Protein AF-A0A365QWX3-F1 (afdb_monomer_lite)

Foldseek 3Di:
DDDDPVVVVVVVVVVVVVPDPQDFDALVRLVVVCVVLVHDLCVLCVLLVHDSVVSVCRNVVVDTDDRVSVVVSCVSSVD

Structure (mmCIF, N/CA/C/O backbone):
data_AF-A0A365QWX3-F1
#
_entry.id   AF-A0A365QWX3-F1
#
loop_
_atom_site.group_PDB
_atom_site.id
_atom_site.type_symbol
_atom_site.label_atom_id
_atom_site.label_alt_id
_atom_site.label_comp_id
_atom_site.label_asym_id
_atom_site.label_entity_id
_atom_site.label_seq_id
_atom_site.pdbx_PDB_ins_code
_atom_site.Cartn_x
_atom_site.Cartn_y
_atom_site.Cartn_z
_atom_site.occupancy
_atom_site.B_iso_or_equiv
_atom_site.auth_seq_id
_atom_site.auth_comp_id
_atom_site.auth_asym_id
_atom_site.auth_atom_id
_atom_site.pdbx_PDB_model_num
ATOM 1 N N . MET A 1 1 ? 12.055 -35.046 6.917 1.00 48.34 1 MET A N 1
ATOM 2 C CA . MET A 1 1 ? 10.641 -35.442 6.761 1.00 48.34 1 MET A CA 1
ATOM 3 C C . MET A 1 1 ? 10.161 -34.845 5.447 1.00 48.34 1 MET A C 1
ATOM 5 O O . MET A 1 1 ? 10.118 -33.627 5.351 1.00 48.34 1 MET A O 1
ATOM 9 N N . GLN A 1 2 ? 9.981 -35.659 4.401 1.00 46.38 2 GLN A N 1
ATOM 10 C CA . GLN A 1 2 ? 9.457 -35.164 3.121 1.00 46.38 2 GLN A CA 1
ATOM 11 C C . GLN A 1 2 ? 7.951 -34.892 3.270 1.00 46.38 2 GLN A C 1
ATOM 13 O O . GLN A 1 2 ? 7.278 -35.703 3.911 1.00 46.38 2 GLN A O 1
ATOM 18 N N . PRO A 1 3 ? 7.428 -33.775 2.735 1.00 54.91 3 PRO A N 1
ATOM 19 C CA . PRO A 1 3 ? 5.993 -33.503 2.752 1.00 54.91 3 PRO A CA 1
ATOM 20 C C . PRO A 1 3 ? 5.240 -34.581 1.961 1.00 54.91 3 PRO A C 1
ATOM 22 O O . PRO A 1 3 ? 5.761 -35.121 0.980 1.00 54.91 3 PRO A O 1
ATOM 25 N N . SER A 1 4 ? 4.033 -34.927 2.413 1.00 68.94 4 SER A N 1
ATOM 26 C CA . SER A 1 4 ? 3.233 -35.990 1.803 1.00 68.94 4 SER A CA 1
ATOM 27 C C . SER A 1 4 ? 2.683 -35.550 0.440 1.00 68.94 4 SER A C 1
ATOM 29 O O . SER A 1 4 ? 2.548 -34.361 0.148 1.00 68.94 4 SER A O 1
ATOM 31 N N . ALA A 1 5 ? 2.310 -36.512 -0.407 1.00 61.34 5 ALA A N 1
ATOM 32 C CA . ALA A 1 5 ? 1.721 -36.233 -1.719 1.00 61.34 5 ALA A CA 1
ATOM 33 C C . ALA A 1 5 ? 0.412 -35.411 -1.648 1.00 61.34 5 ALA A C 1
ATOM 35 O O . ALA A 1 5 ? 0.067 -34.733 -2.615 1.00 61.34 5 ALA A O 1
ATOM 36 N N . ALA A 1 6 ? -0.295 -35.436 -0.511 1.00 65.19 6 ALA A N 1
ATOM 37 C CA . ALA A 1 6 ? -1.493 -34.629 -0.281 1.00 65.19 6 ALA A CA 1
ATOM 38 C C . ALA A 1 6 ? -1.161 -33.139 -0.078 1.00 65.19 6 ALA A C 1
ATOM 40 O O . ALA A 1 6 ? -1.879 -32.279 -0.585 1.00 65.19 6 ALA A O 1
ATOM 41 N N . ASP A 1 7 ? -0.031 -32.833 0.565 1.00 70.50 7 ASP A N 1
ATOM 42 C CA . ASP A 1 7 ? 0.398 -31.456 0.847 1.00 70.50 7 ASP A CA 1
ATOM 43 C C . ASP A 1 7 ? 0.754 -30.714 -0.448 1.00 70.50 7 ASP A C 1
ATOM 45 O O . ASP A 1 7 ? 0.370 -29.565 -0.661 1.00 70.50 7 ASP A O 1
ATOM 49 N N . LEU A 1 8 ? 1.420 -31.407 -1.377 1.00 67.62 8 LEU A N 1
ATOM 50 C CA . LEU A 1 8 ? 1.754 -30.854 -2.691 1.00 67.62 8 LEU A CA 1
ATOM 51 C C . LEU A 1 8 ? 0.524 -30.671 -3.589 1.00 67.62 8 LEU A C 1
ATOM 53 O O . LEU A 1 8 ? 0.546 -29.819 -4.475 1.00 67.62 8 LEU A O 1
ATOM 57 N N . ARG A 1 9 ? -0.547 -31.443 -3.371 1.00 76.12 9 ARG A N 1
ATOM 58 C CA . ARG A 1 9 ? -1.807 -31.292 -4.109 1.00 76.12 9 ARG A CA 1
ATOM 59 C C . ARG A 1 9 ? -2.559 -30.038 -3.676 1.00 76.12 9 ARG A C 1
ATOM 61 O O . ARG A 1 9 ? -2.984 -29.288 -4.546 1.00 76.12 9 ARG A O 1
ATOM 68 N N . VAL A 1 10 ? -2.655 -29.782 -2.371 1.00 73.38 10 VAL A N 1
ATOM 69 C CA . VAL A 1 10 ? -3.299 -28.567 -1.840 1.00 73.38 10 VAL A CA 1
ATOM 70 C C . VAL A 1 10 ? -2.549 -27.319 -2.293 1.00 73.38 10 VAL A C 1
ATOM 72 O O . VAL A 1 10 ? -3.169 -26.369 -2.760 1.00 73.38 10 VAL A O 1
ATOM 75 N N . VAL A 1 11 ? -1.212 -27.339 -2.239 1.00 68.44 11 VAL A N 1
ATOM 76 C CA . VAL A 1 11 ? -0.397 -26.218 -2.734 1.00 68.44 11 VAL A CA 1
ATOM 77 C C . VAL A 1 11 ? -0.612 -26.003 -4.234 1.00 68.44 11 VAL A C 1
ATOM 79 O O . VAL A 1 11 ? -0.724 -24.865 -4.667 1.00 68.44 11 VAL A O 1
ATOM 82 N N . ARG A 1 12 ? -0.730 -27.066 -5.039 1.00 70.12 12 ARG A N 1
ATOM 83 C CA . ARG A 1 12 ? -1.007 -26.943 -6.480 1.00 70.12 12 ARG A CA 1
ATOM 84 C C . ARG A 1 12 ? -2.421 -26.457 -6.789 1.00 70.12 12 ARG A C 1
ATOM 86 O O . ARG A 1 12 ? -2.562 -25.633 -7.678 1.00 70.12 12 ARG A O 1
ATOM 93 N N . GLU A 1 13 ? -3.442 -26.936 -6.080 1.00 71.69 13 GLU A N 1
ATOM 94 C CA . GLU A 1 13 ? -4.824 -26.450 -6.231 1.00 71.69 13 GLU A CA 1
ATOM 95 C C . GLU A 1 13 ? -4.928 -24.976 -5.814 1.00 71.69 13 GLU A C 1
ATOM 97 O O . GLU A 1 13 ? -5.554 -24.187 -6.514 1.00 71.69 13 GLU A O 1
ATOM 102 N N . PHE A 1 14 ? -4.234 -24.578 -4.744 1.00 69.31 14 PHE A N 1
ATOM 103 C CA . PHE A 1 14 ? -4.131 -23.180 -4.334 1.00 69.31 14 PHE A CA 1
ATOM 104 C C . PHE A 1 14 ? -3.415 -22.327 -5.391 1.00 69.31 14 PHE A C 1
ATOM 106 O O . PHE A 1 14 ? -3.936 -21.292 -5.786 1.00 69.31 14 PHE A O 1
ATOM 113 N N . LEU A 1 15 ? -2.268 -22.773 -5.913 1.00 66.44 15 LEU A N 1
ATOM 114 C CA . LEU A 1 15 ? -1.536 -22.038 -6.952 1.00 66.44 15 LEU A CA 1
ATOM 115 C C . LEU A 1 15 ? -2.314 -21.945 -8.276 1.00 66.44 15 LEU A C 1
ATOM 117 O O . LEU A 1 15 ? -2.269 -20.905 -8.921 1.00 66.44 15 LEU A O 1
ATOM 121 N N . ALA A 1 16 ? -3.063 -22.987 -8.650 1.00 65.00 16 ALA A N 1
ATOM 122 C CA . ALA A 1 16 ? -3.898 -22.996 -9.854 1.00 65.00 16 ALA A CA 1
ATOM 123 C C . ALA A 1 16 ? -5.132 -22.080 -9.744 1.00 65.00 16 ALA A C 1
ATOM 125 O O . ALA A 1 16 ? -5.654 -21.627 -10.757 1.00 65.00 16 ALA A O 1
ATOM 126 N N . LEU A 1 17 ? -5.604 -21.791 -8.526 1.00 63.25 17 LEU A N 1
ATOM 127 C CA . LEU A 1 17 ? -6.689 -20.831 -8.281 1.00 63.25 17 LEU A CA 1
ATOM 128 C C . LEU A 1 17 ? -6.200 -19.374 -8.233 1.00 63.25 17 LEU A C 1
ATOM 130 O O . LEU A 1 17 ? -7.009 -18.463 -8.388 1.00 63.25 17 LEU A O 1
ATOM 134 N N . VAL A 1 18 ? -4.898 -19.153 -8.026 1.00 63.53 18 VAL A N 1
ATOM 135 C CA . VAL A 1 18 ? -4.268 -17.827 -7.864 1.00 63.53 18 VAL A CA 1
ATOM 136 C C . VAL A 1 18 ? -3.488 -17.4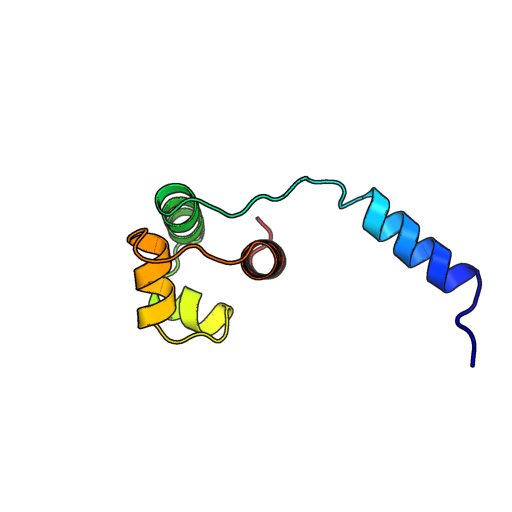28 -9.128 1.00 63.53 18 VAL A C 1
ATOM 138 O O . VAL A 1 18 ? -2.600 -16.583 -9.092 1.00 63.53 18 VAL A O 1
ATOM 141 N N . GLU A 1 19 ? -3.817 -18.012 -10.284 1.00 61.31 19 GLU A N 1
ATOM 142 C CA . GLU A 1 19 ? -3.181 -17.718 -11.577 1.00 61.31 19 GLU A CA 1
ATOM 143 C C . GLU A 1 19 ? -3.656 -16.363 -12.150 1.00 61.31 19 GLU A C 1
ATOM 145 O O . GLU A 1 19 ? -4.165 -16.241 -13.260 1.00 61.31 19 GLU A O 1
ATOM 150 N N . THR A 1 20 ? -3.515 -15.308 -11.353 1.00 59.16 20 THR A N 1
ATOM 151 C CA . THR A 1 20 ? -3.683 -13.911 -11.741 1.00 59.16 20 THR A CA 1
ATOM 152 C C . THR A 1 20 ? -2.299 -13.315 -11.924 1.00 59.16 20 THR A C 1
ATOM 154 O O . THR A 1 20 ? -1.520 -13.258 -10.973 1.00 59.16 20 THR A O 1
ATOM 157 N N . SER A 1 21 ? -1.970 -12.870 -13.139 1.00 73.50 21 SER A N 1
ATOM 158 C CA . SER A 1 21 ? -0.708 -12.178 -13.414 1.00 73.50 21 SER A CA 1
ATOM 159 C C . SER A 1 21 ? -0.722 -10.792 -12.761 1.00 73.50 21 SER A C 1
ATOM 161 O O . SER A 1 21 ? -1.005 -9.785 -13.415 1.00 73.50 21 SER A O 1
ATOM 163 N N . VAL A 1 22 ? -0.463 -10.739 -11.456 1.00 83.62 22 VAL A N 1
ATOM 164 C CA . VAL A 1 22 ? -0.288 -9.484 -10.730 1.00 83.62 22 VAL A CA 1
ATOM 165 C C . VAL A 1 22 ? 1.022 -8.869 -11.199 1.00 83.62 22 VAL A C 1
ATOM 167 O O . VAL A 1 22 ? 2.093 -9.461 -11.087 1.00 83.62 22 VAL A O 1
ATOM 170 N N . THR A 1 23 ? 0.938 -7.669 -11.759 1.00 91.25 23 THR A N 1
ATOM 171 C CA . THR A 1 23 ? 2.115 -6.874 -12.089 1.00 91.25 23 THR A CA 1
ATOM 172 C C . THR A 1 23 ? 2.348 -5.831 -11.016 1.00 91.25 23 THR A C 1
ATOM 174 O O . THR A 1 23 ? 1.459 -5.456 -10.257 1.00 91.25 23 THR A O 1
ATOM 177 N N . THR A 1 24 ? 3.566 -5.321 -10.983 1.00 93.25 24 THR A N 1
ATOM 178 C CA . THR A 1 24 ? 3.910 -4.118 -10.241 1.00 93.25 24 THR A CA 1
ATOM 179 C C . THR A 1 24 ? 2.914 -2.978 -10.520 1.00 93.25 24 THR A C 1
ATOM 181 O O . THR A 1 24 ? 2.692 -2.675 -11.695 1.00 93.25 24 THR A O 1
ATOM 184 N N . PRO A 1 25 ? 2.329 -2.341 -9.488 1.00 94.19 25 PRO A N 1
ATOM 185 C CA . PRO A 1 25 ? 1.371 -1.265 -9.689 1.00 94.19 25 PRO A CA 1
ATOM 186 C C . PRO A 1 25 ? 2.101 0.020 -10.084 1.00 94.19 25 PRO A C 1
ATOM 188 O O . PRO A 1 25 ? 3.201 0.306 -9.595 1.00 94.19 25 PRO A O 1
ATOM 191 N N . ASP A 1 26 ? 1.468 0.825 -10.931 1.00 95.81 26 ASP A N 1
ATOM 192 C CA . ASP A 1 26 ? 1.816 2.238 -11.040 1.00 95.81 26 ASP A CA 1
ATOM 193 C C . ASP A 1 26 ? 1.295 3.025 -9.818 1.00 95.81 26 ASP A C 1
ATOM 195 O O . ASP A 1 26 ? 0.525 2.524 -8.989 1.00 95.81 26 ASP A O 1
ATOM 199 N N . SER A 1 27 ? 1.749 4.270 -9.685 1.00 97.62 27 SER A N 1
ATOM 200 C CA . SER A 1 27 ? 1.427 5.125 -8.541 1.00 97.62 27 SER A CA 1
ATOM 201 C C . SER A 1 27 ? -0.059 5.468 -8.423 1.00 97.62 27 SER A C 1
ATOM 203 O O . SER A 1 27 ? -0.558 5.592 -7.301 1.00 97.62 27 SER A O 1
ATOM 205 N N . ASP A 1 28 ? -0.762 5.622 -9.547 1.00 97.50 28 ASP A N 1
ATOM 206 C CA . ASP A 1 28 ? -2.173 6.009 -9.565 1.00 97.50 28 ASP A CA 1
ATOM 207 C C . ASP A 1 28 ? -3.063 4.810 -9.237 1.00 97.50 28 ASP A C 1
ATOM 209 O O . ASP A 1 28 ? -3.969 4.937 -8.412 1.00 97.50 28 ASP A O 1
ATOM 213 N N . THR A 1 29 ? -2.742 3.629 -9.773 1.00 95.75 29 THR A N 1
ATOM 214 C CA . THR A 1 29 ? -3.397 2.364 -9.406 1.00 95.75 29 THR A CA 1
ATOM 215 C C . THR A 1 29 ? -3.264 2.089 -7.909 1.00 95.75 29 THR A C 1
ATOM 217 O O . THR A 1 29 ? -4.256 1.792 -7.238 1.00 95.75 29 THR A O 1
ATOM 220 N N . LEU A 1 30 ? -2.058 2.241 -7.348 1.00 97.50 30 LEU A N 1
ATOM 221 C CA . LEU A 1 30 ? -1.839 2.040 -5.915 1.00 97.50 30 LEU A CA 1
ATOM 222 C C . LEU A 1 30 ? -2.645 3.036 -5.063 1.00 97.50 30 LEU A C 1
ATOM 224 O O . LEU A 1 30 ? -3.261 2.641 -4.067 1.00 97.50 30 LEU A O 1
ATOM 228 N N . ARG A 1 31 ? -2.666 4.316 -5.460 1.00 98.44 31 ARG A N 1
ATOM 229 C CA . ARG A 1 31 ? -3.436 5.360 -4.770 1.00 98.44 31 ARG A CA 1
ATOM 230 C C . ARG A 1 31 ? -4.937 5.075 -4.829 1.00 98.44 31 ARG A C 1
ATOM 232 O O . ARG A 1 31 ? -5.596 5.149 -3.793 1.00 98.44 31 ARG A O 1
ATOM 239 N N . ALA A 1 32 ? -5.457 4.719 -6.002 1.00 97.88 32 ALA A N 1
ATOM 240 C CA . ALA A 1 32 ? -6.872 4.429 -6.204 1.00 97.88 32 ALA A CA 1
ATOM 241 C C . ALA A 1 32 ? -7.339 3.258 -5.330 1.00 97.88 32 ALA A C 1
ATOM 243 O O . ALA A 1 32 ? -8.364 3.368 -4.662 1.00 97.88 32 ALA A O 1
ATOM 244 N N . LEU A 1 33 ? -6.555 2.177 -5.255 1.00 97.25 33 LEU A N 1
ATOM 245 C CA . LEU A 1 33 ? -6.848 1.044 -4.371 1.00 97.25 33 LEU A CA 1
ATOM 246 C C . LEU A 1 33 ? -6.880 1.462 -2.897 1.00 97.25 33 LEU A C 1
ATOM 248 O O . LEU A 1 33 ? -7.806 1.108 -2.166 1.00 97.25 33 LEU A O 1
ATOM 252 N N . ARG A 1 34 ? -5.900 2.258 -2.449 1.00 98.06 34 ARG A N 1
ATOM 253 C CA . ARG A 1 34 ? -5.886 2.776 -1.074 1.00 98.06 34 ARG A CA 1
ATOM 254 C C . ARG A 1 34 ? -7.132 3.617 -0.775 1.00 98.06 34 ARG A C 1
ATOM 256 O O . ARG A 1 34 ? -7.710 3.499 0.305 1.00 98.06 34 ARG A O 1
ATOM 263 N N . GLU A 1 35 ? -7.529 4.475 -1.709 1.00 98.44 35 GLU A N 1
ATOM 264 C CA . GLU A 1 35 ? -8.702 5.344 -1.572 1.00 98.44 35 GLU A CA 1
ATOM 265 C C . GLU A 1 35 ? -10.014 4.554 -1.581 1.00 98.44 35 GLU A C 1
ATOM 267 O O . GLU A 1 35 ? -10.881 4.834 -0.755 1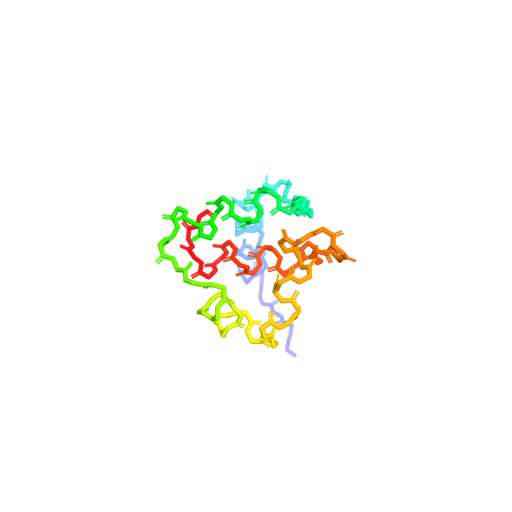.00 98.44 35 GLU A O 1
ATOM 272 N N . GLN A 1 36 ? -10.131 3.519 -2.419 1.00 98.00 36 GLN A N 1
ATOM 273 C CA . GLN A 1 36 ? -11.265 2.586 -2.412 1.00 98.00 36 GLN A CA 1
ATOM 274 C C . GLN A 1 36 ? -11.414 1.861 -1.069 1.00 98.00 36 GLN A C 1
ATOM 276 O O . GLN A 1 36 ? -12.530 1.661 -0.595 1.00 98.00 36 GLN A O 1
ATOM 281 N N . LEU A 1 37 ? -10.294 1.519 -0.429 1.00 97.81 37 LEU A N 1
ATOM 282 C CA . LEU A 1 37 ? -10.271 0.919 0.907 1.00 97.81 37 LEU A CA 1
ATOM 283 C C . LEU A 1 37 ? -10.591 1.916 2.033 1.00 97.81 37 LEU A C 1
ATOM 285 O O . LEU A 1 37 ? -10.746 1.506 3.182 1.00 97.81 37 LEU A O 1
ATOM 289 N N . GLY A 1 38 ? -10.658 3.221 1.743 1.00 98.25 38 GLY A N 1
ATOM 290 C CA . GLY A 1 38 ? -10.943 4.258 2.738 1.00 98.25 38 GLY A CA 1
ATOM 291 C C . GLY A 1 38 ? -9.845 4.438 3.792 1.00 98.25 38 GLY A C 1
ATOM 292 O O . GLY A 1 38 ? -10.119 4.965 4.871 1.00 98.25 38 GLY A O 1
ATOM 293 N N . ILE A 1 39 ? -8.609 4.007 3.508 1.00 98.50 39 ILE A N 1
ATOM 294 C CA . ILE A 1 39 ? -7.483 4.101 4.449 1.00 98.50 39 ILE A CA 1
ATOM 295 C C . ILE A 1 39 ? -6.518 5.239 4.086 1.00 98.50 39 ILE A C 1
ATOM 297 O O . ILE A 1 39 ? -6.299 5.599 2.927 1.00 98.50 39 ILE A O 1
ATOM 301 N N . THR A 1 40 ? -5.893 5.815 5.108 1.00 98.75 40 THR A N 1
ATOM 302 C CA . THR A 1 40 ? -4.841 6.830 4.969 1.00 98.75 40 THR A CA 1
ATOM 303 C C . THR A 1 40 ? -3.513 6.206 4.526 1.00 98.75 40 THR A C 1
ATOM 305 O O . THR A 1 40 ? -3.270 5.015 4.723 1.00 98.75 40 THR A O 1
ATOM 308 N N . GLN A 1 41 ? -2.597 7.021 3.990 1.00 98.81 41 GLN A N 1
ATOM 309 C CA . GLN A 1 41 ? -1.231 6.573 3.667 1.00 98.81 41 GLN A CA 1
ATOM 310 C C . GLN A 1 41 ? -0.498 5.995 4.893 1.00 98.81 41 GLN A C 1
ATOM 312 O O . GLN A 1 41 ? 0.267 5.044 4.761 1.00 98.81 41 GLN A O 1
ATOM 317 N N . ALA A 1 42 ? -0.748 6.534 6.093 1.00 98.81 42 ALA A N 1
ATOM 318 C CA . ALA A 1 42 ? -0.159 6.032 7.335 1.00 98.81 42 ALA A CA 1
ATOM 319 C C . ALA A 1 42 ? -0.690 4.642 7.713 1.00 98.81 42 ALA A C 1
ATOM 321 O O . ALA A 1 42 ? 0.095 3.764 8.059 1.00 98.81 42 ALA A O 1
ATOM 322 N N . GLN A 1 43 ? -2.001 4.416 7.584 1.00 98.81 43 GLN A N 1
ATOM 323 C CA . GLN A 1 43 ? -2.604 3.098 7.815 1.00 98.81 43 GLN A CA 1
ATOM 324 C C . GLN A 1 43 ? -2.111 2.059 6.804 1.00 98.81 43 GLN A C 1
ATOM 326 O O . GLN A 1 43 ? -1.839 0.924 7.181 1.00 98.81 43 GLN A O 1
ATOM 331 N N . ALA A 1 44 ? -1.946 2.446 5.538 1.00 98.62 44 ALA A N 1
ATOM 332 C CA . ALA A 1 44 ? -1.428 1.551 4.510 1.00 98.62 44 ALA A CA 1
ATOM 333 C C . ALA A 1 44 ? 0.056 1.194 4.736 1.00 98.62 44 ALA A C 1
ATOM 335 O O . ALA A 1 44 ? 0.450 0.033 4.600 1.00 98.62 44 ALA A O 1
ATOM 336 N N . ALA A 1 45 ? 0.870 2.166 5.165 1.00 98.75 45 ALA A N 1
ATOM 337 C CA . ALA A 1 45 ? 2.257 1.929 5.558 1.00 98.75 45 ALA A CA 1
ATOM 338 C C . ALA A 1 45 ? 2.359 0.961 6.753 1.00 98.75 45 ALA A C 1
ATOM 340 O O . ALA A 1 45 ? 3.140 0.009 6.698 1.00 98.75 45 ALA A O 1
ATOM 341 N N . GLU A 1 46 ? 1.520 1.147 7.779 1.00 98.69 46 GLU A N 1
ATOM 342 C CA . GLU A 1 46 ? 1.437 0.256 8.945 1.00 98.69 46 GLU A CA 1
ATOM 343 C C . GLU A 1 46 ? 0.988 -1.160 8.548 1.00 98.69 46 GLU A C 1
ATOM 345 O O . GLU A 1 46 ? 1.650 -2.143 8.891 1.00 98.69 46 GLU A O 1
ATOM 350 N N . LEU A 1 47 ? -0.068 -1.275 7.729 1.00 98.25 47 LEU A N 1
ATOM 351 C CA . LEU A 1 47 ? -0.553 -2.549 7.184 1.00 98.25 47 LEU A CA 1
ATOM 352 C C . LEU A 1 47 ? 0.575 -3.328 6.494 1.00 98.25 47 LEU A C 1
ATOM 354 O O . LEU A 1 47 ? 0.707 -4.546 6.667 1.00 98.25 47 LEU A O 1
ATOM 358 N N . MET A 1 48 ? 1.412 -2.621 5.734 1.00 98.06 48 MET A N 1
ATOM 359 C CA . MET A 1 48 ? 2.529 -3.192 4.984 1.00 98.06 48 MET A CA 1
ATOM 360 C C . MET A 1 48 ? 3.851 -3.243 5.750 1.00 98.06 48 MET A C 1
ATOM 362 O O . MET A 1 48 ? 4.834 -3.746 5.205 1.00 98.06 48 MET A O 1
ATOM 366 N N . ARG A 1 49 ? 3.877 -2.815 7.018 1.00 98.12 49 ARG A N 1
ATOM 367 C CA . ARG A 1 49 ? 5.077 -2.778 7.872 1.00 98.12 49 ARG A CA 1
ATOM 368 C C . ARG A 1 49 ? 6.250 -2.037 7.223 1.00 98.12 49 ARG A C 1
ATOM 370 O O . ARG A 1 49 ? 7.405 -2.452 7.329 1.00 98.12 49 ARG A O 1
ATOM 377 N N . VAL A 1 50 ? 5.949 -0.932 6.548 1.00 98.38 50 VAL A N 1
ATOM 378 C CA . VAL A 1 50 ? 6.938 -0.010 5.981 1.00 98.38 50 VAL A CA 1
ATOM 379 C C . VAL A 1 50 ? 6.784 1.366 6.613 1.00 98.38 50 VAL A C 1
ATOM 381 O O . VAL A 1 50 ? 5.739 1.706 7.156 1.00 98.38 50 VAL A O 1
ATOM 384 N N . ASN A 1 51 ? 7.820 2.198 6.541 1.00 98.56 51 ASN A N 1
ATOM 385 C CA . ASN A 1 51 ? 7.679 3.582 6.990 1.00 98.56 51 ASN A CA 1
ATOM 386 C C . ASN A 1 51 ? 6.781 4.392 6.031 1.00 98.56 51 ASN A C 1
ATOM 388 O O . ASN A 1 51 ? 6.732 4.126 4.826 1.00 98.56 51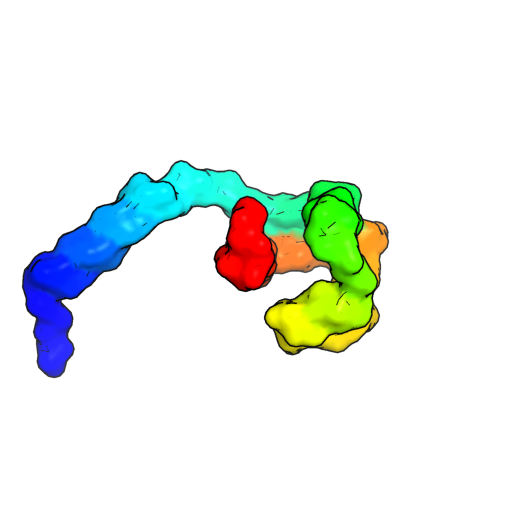 ASN A O 1
ATOM 392 N N . LEU A 1 52 ? 6.130 5.437 6.556 1.00 98.81 52 LEU A N 1
ATOM 393 C CA . LEU A 1 52 ? 5.236 6.320 5.792 1.00 98.81 52 LEU A CA 1
ATOM 394 C C . LEU A 1 52 ? 5.903 6.902 4.537 1.00 98.81 52 LEU A C 1
ATOM 396 O O . LEU A 1 52 ? 5.288 6.960 3.474 1.00 98.81 52 LEU A O 1
ATOM 400 N N . ARG A 1 53 ? 7.181 7.294 4.628 1.00 98.62 53 ARG A N 1
ATOM 401 C CA . ARG A 1 53 ? 7.892 7.886 3.486 1.00 98.62 53 ARG A CA 1
ATOM 402 C C . ARG A 1 53 ? 8.055 6.899 2.331 1.00 98.62 53 ARG A C 1
ATOM 404 O O . ARG A 1 53 ? 8.043 7.316 1.179 1.00 98.62 53 ARG A O 1
ATOM 411 N N . THR A 1 54 ? 8.212 5.610 2.620 1.00 98.56 54 THR A N 1
ATOM 412 C CA . THR A 1 54 ? 8.291 4.559 1.598 1.00 98.56 54 THR A CA 1
ATOM 413 C C . THR A 1 54 ? 6.970 4.455 0.849 1.00 98.56 54 THR A C 1
ATOM 415 O O . THR A 1 54 ? 6.982 4.498 -0.3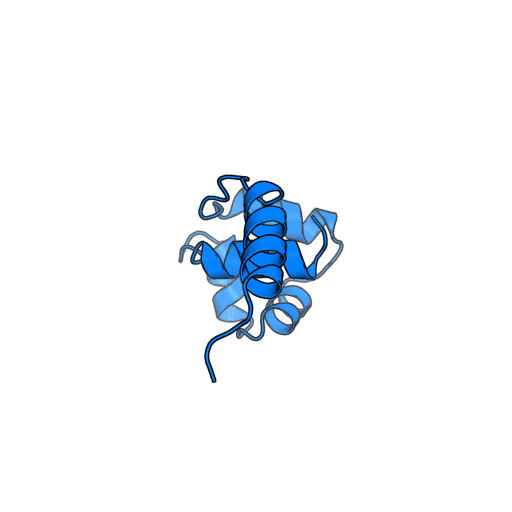78 1.00 98.56 54 THR A O 1
ATOM 418 N N . TRP A 1 55 ? 5.848 4.436 1.575 1.00 98.69 55 TRP A N 1
ATOM 419 C CA . TRP A 1 55 ? 4.514 4.434 0.974 1.00 98.69 55 TRP A CA 1
ATOM 420 C C . TRP A 1 55 ? 4.275 5.659 0.084 1.00 98.69 55 TRP A C 1
ATOM 422 O O . TRP A 1 55 ? 3.879 5.535 -1.071 1.00 98.69 55 TRP A O 1
ATOM 432 N N . GLN A 1 56 ? 4.601 6.851 0.588 1.00 98.75 56 GLN A N 1
ATOM 433 C CA . GLN A 1 56 ? 4.473 8.098 -0.170 1.00 98.75 56 GLN A CA 1
ATOM 434 C C . GLN A 1 56 ? 5.300 8.094 -1.456 1.00 98.75 56 GLN A C 1
ATOM 436 O O . GLN A 1 56 ? 4.823 8.555 -2.484 1.00 98.75 56 GLN A O 1
ATOM 441 N N . LYS A 1 57 ? 6.523 7.550 -1.427 1.00 98.69 57 LYS A N 1
ATOM 442 C CA . LYS A 1 57 ? 7.355 7.430 -2.633 1.00 98.69 57 LYS A CA 1
ATOM 443 C C . LYS A 1 57 ? 6.743 6.508 -3.684 1.00 98.69 57 LYS A C 1
ATOM 445 O O . LYS A 1 57 ? 6.946 6.764 -4.867 1.00 98.69 57 LYS A O 1
ATOM 450 N N . TRP A 1 58 ? 6.006 5.478 -3.268 1.00 98.56 58 TRP A N 1
ATOM 451 C CA . TRP A 1 58 ? 5.251 4.631 -4.189 1.00 98.56 58 TRP A CA 1
ATOM 452 C C . TRP A 1 58 ? 4.082 5.385 -4.822 1.00 98.56 58 TRP A C 1
ATOM 454 O O . TRP A 1 58 ? 3.971 5.415 -6.043 1.00 98.56 58 TRP A O 1
ATOM 464 N N . GLU A 1 59 ? 3.271 6.086 -4.027 1.00 98.50 59 GLU A N 1
ATOM 465 C CA . GLU A 1 59 ? 2.149 6.876 -4.562 1.00 98.50 59 GLU A CA 1
ATOM 466 C C . GLU A 1 59 ? 2.570 8.143 -5.317 1.00 98.50 59 GLU A C 1
ATOM 468 O O . GLU A 1 59 ? 1.755 8.707 -6.038 1.00 98.50 59 GLU A O 1
ATOM 473 N N . LEU A 1 60 ? 3.806 8.620 -5.164 1.00 98.25 60 LEU A N 1
ATOM 474 C CA . LEU A 1 60 ? 4.362 9.723 -5.959 1.00 98.25 60 LEU A CA 1
ATOM 475 C C . LEU A 1 60 ? 5.039 9.248 -7.253 1.00 98.25 60 LEU A C 1
ATOM 477 O O . LEU A 1 60 ? 5.462 10.081 -8.048 1.00 98.25 60 LEU A O 1
ATOM 481 N N . GLY A 1 61 ? 5.214 7.936 -7.442 1.00 97.69 61 GLY A N 1
ATOM 482 C CA . GLY A 1 61 ? 5.981 7.388 -8.565 1.00 97.69 61 GLY A CA 1
ATOM 483 C C . GLY A 1 61 ? 7.498 7.604 -8.457 1.00 97.69 61 GLY A C 1
ATOM 484 O O . GLY A 1 61 ? 8.237 7.225 -9.360 1.00 97.69 61 GLY A O 1
ATOM 485 N N . GLU A 1 62 ? 8.000 8.159 -7.344 1.00 97.94 62 GLU A N 1
ATOM 486 C CA . GLU A 1 62 ? 9.443 8.292 -7.072 1.00 97.94 62 GLU A CA 1
ATOM 487 C C . GLU A 1 62 ? 10.127 6.927 -6.909 1.00 97.94 62 GLU A C 1
ATOM 489 O O . GLU A 1 62 ? 11.341 6.793 -7.092 1.00 97.94 62 GLU A O 1
ATOM 494 N N . ARG A 1 63 ? 9.362 5.916 -6.481 1.00 97.12 63 ARG A N 1
ATOM 495 C CA . ARG A 1 63 ? 9.797 4.524 -6.396 1.00 97.12 63 ARG A CA 1
ATOM 496 C C . ARG A 1 63 ? 8.681 3.602 -6.829 1.00 97.12 63 ARG A C 1
ATOM 498 O O . ARG A 1 63 ? 7.516 3.836 -6.547 1.00 97.12 63 ARG A O 1
ATOM 505 N N . THR A 1 64 ? 9.075 2.481 -7.397 1.00 94.50 64 THR A N 1
ATOM 506 C CA . THR A 1 64 ? 8.167 1.404 -7.755 1.00 94.50 64 THR A CA 1
ATOM 507 C C . THR A 1 64 ? 7.988 0.435 -6.579 1.00 94.50 64 THR A C 1
ATOM 509 O O . THR A 1 64 ? 8.969 0.062 -5.925 1.00 94.50 64 THR A O 1
ATOM 512 N N . MET A 1 65 ? 6.750 0.024 -6.287 1.00 96.69 65 MET A N 1
ATOM 513 C CA . MET A 1 65 ? 6.481 -1.046 -5.319 1.00 96.69 65 MET A CA 1
ATOM 514 C C . MET A 1 65 ? 6.873 -2.396 -5.932 1.00 96.69 65 MET A C 1
ATOM 516 O O . MET A 1 65 ? 6.517 -2.691 -7.063 1.00 96.69 65 MET A O 1
ATOM 520 N N . HIS A 1 66 ? 7.608 -3.236 -5.204 1.00 96.56 66 HIS A N 1
ATOM 521 C CA . HIS A 1 66 ? 7.949 -4.572 -5.698 1.00 96.56 66 HIS A CA 1
ATOM 522 C C . HIS A 1 66 ? 6.685 -5.437 -5.848 1.00 96.56 66 HIS A C 1
ATOM 524 O O . HIS A 1 66 ? 5.854 -5.433 -4.942 1.00 96.56 66 HIS A O 1
ATOM 530 N N . VAL A 1 67 ? 6.571 -6.228 -6.923 1.00 94.75 67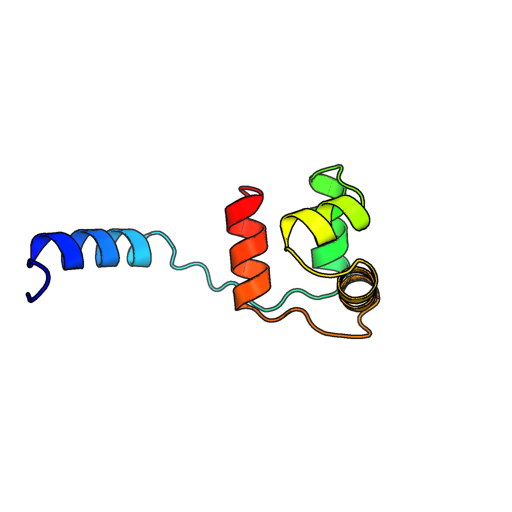 VAL A N 1
ATOM 531 C CA . VAL A 1 67 ? 5.385 -7.065 -7.209 1.00 94.75 67 VAL A CA 1
ATOM 532 C C . VAL A 1 67 ? 4.959 -7.935 -6.020 1.00 94.75 67 VAL A C 1
ATOM 534 O O . VAL A 1 67 ? 3.811 -7.870 -5.610 1.00 94.75 67 VAL A O 1
ATOM 537 N N . ALA A 1 68 ? 5.896 -8.615 -5.351 1.00 94.38 68 ALA A N 1
ATOM 538 C CA . ALA A 1 68 ? 5.593 -9.416 -4.157 1.00 94.38 68 ALA A CA 1
ATOM 539 C C . ALA A 1 68 ? 5.001 -8.608 -2.977 1.00 94.38 68 ALA A C 1
ATOM 541 O O . ALA A 1 68 ? 4.236 -9.137 -2.174 1.00 94.38 68 ALA A O 1
ATOM 542 N N . LEU A 1 69 ? 5.351 -7.321 -2.841 1.00 96.44 69 LEU A N 1
ATOM 543 C CA . LEU A 1 69 ? 4.728 -6.450 -1.837 1.00 96.44 69 LEU A CA 1
ATOM 544 C C . LEU A 1 69 ? 3.323 -6.037 -2.265 1.00 96.44 69 LEU A C 1
ATOM 546 O O . LEU A 1 69 ? 2.452 -5.905 -1.412 1.00 96.44 69 LEU A O 1
ATOM 550 N N . PHE A 1 70 ? 3.098 -5.853 -3.563 1.00 96.06 70 PHE A N 1
ATOM 551 C CA . PHE A 1 70 ? 1.769 -5.559 -4.075 1.00 96.06 70 PHE A CA 1
ATOM 552 C C . PHE A 1 70 ? 0.831 -6.763 -3.941 1.00 96.06 70 PHE A C 1
ATOM 554 O O . PHE A 1 70 ? -0.268 -6.610 -3.422 1.00 96.06 70 PHE A O 1
ATOM 561 N N . GLU A 1 71 ? 1.293 -7.970 -4.267 1.00 94.00 71 GLU A N 1
ATOM 562 C CA . GLU A 1 71 ? 0.564 -9.216 -3.995 1.00 94.00 71 GLU A CA 1
ATOM 563 C C . GLU A 1 71 ? 0.200 -9.338 -2.509 1.00 94.00 71 GLU A C 1
ATOM 565 O O . GLU A 1 71 ? -0.952 -9.593 -2.164 1.00 94.00 71 GLU A O 1
ATOM 570 N N . LEU A 1 72 ? 1.155 -9.080 -1.606 1.00 95.06 72 LEU A N 1
ATOM 571 C CA . LEU A 1 72 ? 0.887 -9.083 -0.167 1.00 95.06 72 LEU A CA 1
ATOM 572 C C . LEU A 1 72 ? -0.142 -8.017 0.240 1.00 95.06 72 LEU A C 1
ATOM 574 O O . LEU A 1 72 ? -0.933 -8.262 1.152 1.00 95.06 72 LEU A O 1
ATOM 578 N N . PHE A 1 73 ? -0.122 -6.844 -0.396 1.00 96.19 73 PHE A N 1
ATOM 579 C CA . PHE A 1 73 ? -1.113 -5.801 -0.156 1.00 96.19 73 PHE A CA 1
ATOM 580 C C . PHE A 1 73 ? -2.514 -6.285 -0.539 1.00 96.19 73 PHE A C 1
ATOM 582 O O . PHE A 1 73 ? -3.393 -6.222 0.314 1.00 96.19 73 PHE A O 1
ATOM 589 N N . LEU A 1 74 ? -2.689 -6.852 -1.739 1.00 94.44 74 LEU A N 1
ATOM 590 C CA . LEU A 1 74 ? -3.962 -7.426 -2.204 1.00 94.44 74 LEU A CA 1
ATOM 591 C C . LEU A 1 74 ? -4.463 -8.537 -1.269 1.00 94.44 74 LEU A C 1
ATOM 593 O O . LEU A 1 74 ? -5.603 -8.507 -0.813 1.00 94.44 74 LEU A O 1
ATOM 597 N N . ILE A 1 75 ? -3.581 -9.459 -0.867 1.00 94.00 75 ILE A N 1
ATOM 598 C CA . ILE A 1 75 ? -3.916 -10.536 0.082 1.00 94.00 75 ILE A CA 1
ATOM 599 C C . ILE A 1 75 ? -4.409 -9.973 1.423 1.00 94.00 75 ILE A C 1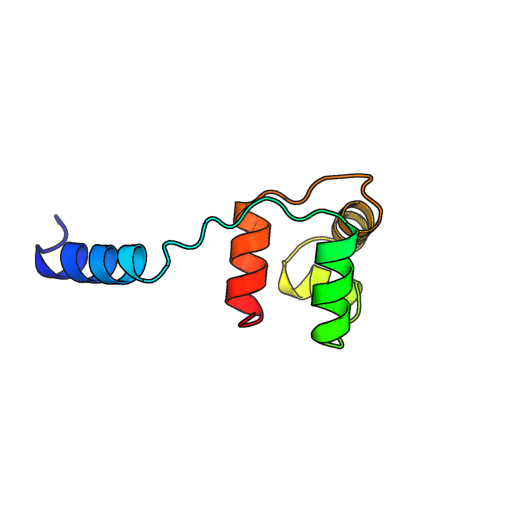
ATOM 601 O O . ILE A 1 75 ? -5.360 -10.492 2.006 1.00 94.00 75 ILE A O 1
ATOM 605 N N . LYS A 1 76 ? -3.758 -8.925 1.942 1.00 95.81 76 LYS A N 1
ATOM 606 C CA . LYS A 1 76 ? -4.114 -8.324 3.237 1.00 95.81 76 LYS A CA 1
ATOM 607 C C . LYS A 1 76 ? -5.402 -7.507 3.198 1.00 95.81 76 LYS A C 1
ATOM 609 O O . LYS A 1 76 ? -6.011 -7.325 4.251 1.00 95.81 76 LYS A O 1
ATOM 614 N N . THR A 1 77 ? -5.773 -6.977 2.037 1.00 94.94 77 THR A N 1
ATOM 615 C CA . THR A 1 77 ? -6.935 -6.093 1.873 1.00 94.94 77 THR A CA 1
ATOM 616 C C . THR A 1 77 ? -8.145 -6.805 1.277 1.00 94.94 77 THR A C 1
ATOM 618 O O . THR A 1 77 ? -9.256 -6.303 1.425 1.00 94.94 77 THR A O 1
ATOM 621 N N . GLY A 1 78 ? -7.953 -7.982 0.674 1.00 90.19 78 GLY A N 1
ATOM 622 C CA . GLY A 1 78 ? -9.017 -8.765 0.048 1.00 90.19 78 GLY A CA 1
ATOM 623 C C . GLY A 1 78 ? -9.542 -8.151 -1.250 1.00 90.19 78 GLY A C 1
ATOM 624 O O . GLY A 1 78 ? -10.710 -8.365 -1.575 1.00 90.19 78 GLY A O 1
ATOM 625 N N . VAL A 1 79 ? -8.706 -7.362 -1.936 1.00 83.25 79 VAL A N 1
ATOM 626 C CA . VAL A 1 79 ? -9.009 -6.748 -3.240 1.00 83.25 79 VAL A CA 1
ATOM 627 C C . VAL A 1 79 ? -8.500 -7.620 -4.377 1.00 83.25 79 VAL A C 1
ATOM 629 O O . VAL A 1 79 ? -7.398 -8.192 -4.219 1.00 83.25 79 VAL A O 1
#

pLDDT: mean 88.15, std 14.74, range [46.38, 98.81]

Organism: NCBI:txid2234132

InterPro domains:
  IPR001387 Cro/C1-type, helix-turn-helix domain [PS50943] (30-63)
  IPR001387 Cro/C1-type, helix-turn-helix domain [cd00093] (30-79)
  IPR010982 Lambda repressor-like, DNA-binding domain superfamily [G3DSA:1.10.260.40] (17-77)
  IPR010982 Lambda repressor-like, DNA-binding domain superfamily [SSF47413] (28-73)

Secondary structure (DSSP, 8-state):
-PPPHHHHHHHHHHHHH----PPPPPHHHHHHHHHHTT--HHHHHHHTT--HHHHHHHHTTSSPPPHHHHHHHHHHHT-

Sequence (79 aa):
MQPSAADLRVVREFLALVETSVTTPDSDTLRALREQLGITQAQAAELMRVNLRTWQKWELGERTMHVALFELFLIKTGV

Radius of gyration: 15.66 Å; chains: 1; bounding box: 22×46×22 Å